Protein AF-A0AAD7R4A8-F1 (afdb_monomer_lite)

Organism: NCBI:txid143900

InterPro domains:
  IPR000727 Target SNARE coiled-coil homology domain [PS50192] (14-76)
  IPR000727 Target SNARE coiled-coil homology domain [SM00397] (9-76)

Secondary structure (DSSP, 8-state):
----S-SS--SS--HHHHHHHHHHHHHHHHHHHHHHHHHHHHHHHHHHHHHHHHHHHHHHHHHHHHHHHHHHHHHHHHT-

Radius of gyration: 30.56 Å; chains: 1; bounding box: 65×22×80 Å

Structure (mmCIF, N/CA/C/O backbone):
data_AF-A0AAD7R4A8-F1
#
_entry.id   AF-A0AAD7R4A8-F1
#
loop_
_at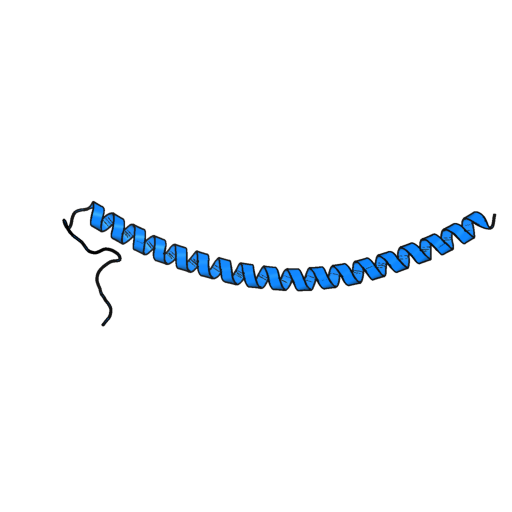om_site.group_PDB
_atom_site.id
_atom_site.type_symbol
_atom_site.label_atom_id
_atom_site.label_alt_id
_atom_site.label_comp_id
_atom_site.label_asym_id
_atom_site.label_entity_id
_atom_site.label_seq_id
_atom_site.pdbx_PDB_ins_code
_atom_site.Cartn_x
_atom_site.Cartn_y
_atom_site.Cartn_z
_atom_site.occupancy
_atom_site.B_iso_or_equiv
_atom_site.auth_seq_id
_atom_site.auth_comp_id
_atom_site.auth_asym_id
_atom_site.auth_atom_id
_atom_site.pdbx_PDB_model_num
ATOM 1 N N . MET A 1 1 ? 28.022 -13.190 -21.603 1.00 36.75 1 MET A N 1
ATOM 2 C CA . MET A 1 1 ? 27.797 -12.369 -22.810 1.00 36.75 1 MET A CA 1
ATOM 3 C C . MET A 1 1 ? 26.694 -11.383 -22.493 1.00 36.75 1 MET A C 1
ATOM 5 O O . MET A 1 1 ? 25.533 -11.763 -22.513 1.00 36.75 1 MET A O 1
ATOM 9 N N . ALA A 1 2 ? 27.059 -10.162 -22.102 1.00 37.97 2 ALA A N 1
ATOM 10 C CA . ALA A 1 2 ? 26.096 -9.072 -22.055 1.00 37.97 2 ALA A CA 1
ATOM 11 C C . ALA A 1 2 ? 25.742 -8.738 -23.506 1.00 37.97 2 ALA A C 1
ATOM 13 O O . ALA A 1 2 ? 26.644 -8.509 -24.315 1.00 37.97 2 ALA A O 1
ATOM 14 N N . ILE A 1 3 ? 24.459 -8.779 -23.852 1.00 47.25 3 ILE A N 1
ATOM 15 C CA . ILE A 1 3 ? 23.982 -8.222 -25.115 1.00 47.25 3 ILE A CA 1
ATOM 16 C C . ILE A 1 3 ? 24.157 -6.708 -24.968 1.00 47.25 3 ILE A C 1
ATOM 18 O O . ILE A 1 3 ? 23.308 -6.020 -24.425 1.00 47.25 3 ILE A O 1
ATOM 22 N N . SER A 1 4 ? 25.336 -6.218 -25.350 1.00 55.38 4 SER A N 1
ATOM 23 C CA . SER A 1 4 ? 25.697 -4.799 -25.392 1.00 55.38 4 SER A CA 1
ATOM 24 C C . SER A 1 4 ? 25.181 -4.181 -26.694 1.00 55.38 4 SER A C 1
ATOM 26 O O . SER A 1 4 ? 25.949 -3.680 -27.513 1.00 55.38 4 SER A O 1
ATOM 28 N N . GLY A 1 5 ? 23.878 -4.295 -26.915 1.00 58.69 5 GLY A N 1
ATOM 29 C CA . GLY A 1 5 ? 23.134 -3.561 -27.931 1.00 58.69 5 GLY A CA 1
ATOM 30 C C . GLY A 1 5 ? 21.926 -2.968 -27.228 1.00 58.69 5 GLY A C 1
ATOM 31 O O . GLY A 1 5 ? 21.394 -3.625 -26.336 1.00 58.69 5 GLY A O 1
ATOM 32 N N . GLY A 1 6 ? 21.557 -1.737 -27.572 1.00 70.62 6 GLY A N 1
ATOM 33 C CA . GLY A 1 6 ? 20.424 -1.034 -26.979 1.00 70.62 6 GLY A CA 1
ATOM 34 C C . GLY A 1 6 ? 19.123 -1.847 -26.921 1.00 70.62 6 GLY A C 1
ATOM 35 O O . GLY A 1 6 ? 18.999 -2.932 -27.495 1.00 70.62 6 GLY A O 1
ATOM 36 N N . PHE A 1 7 ? 18.140 -1.311 -26.207 1.00 83.00 7 PHE A N 1
ATOM 37 C CA . PHE A 1 7 ? 16.825 -1.907 -25.979 1.00 83.00 7 PHE A CA 1
ATOM 38 C C . PHE A 1 7 ? 16.089 -2.273 -27.276 1.00 83.00 7 PHE A C 1
ATOM 40 O O . PHE A 1 7 ? 15.221 -3.149 -27.254 1.00 83.00 7 PHE A O 1
ATOM 47 N N . ILE A 1 8 ? 16.458 -1.666 -28.412 1.00 86.94 8 ILE A N 1
ATOM 48 C CA . ILE A 1 8 ? 15.929 -2.022 -29.732 1.00 86.94 8 ILE A CA 1
ATOM 49 C C . ILE A 1 8 ? 16.976 -2.583 -30.700 1.00 86.94 8 ILE A C 1
ATOM 51 O O . ILE A 1 8 ? 18.148 -2.202 -30.733 1.00 86.94 8 ILE A O 1
ATOM 55 N N . ARG A 1 9 ? 16.506 -3.445 -31.607 1.00 87.81 9 ARG A N 1
ATOM 56 C CA . ARG A 1 9 ? 17.264 -3.829 -32.800 1.00 87.81 9 ARG A CA 1
ATOM 57 C C . ARG A 1 9 ? 17.108 -2.753 -33.876 1.00 87.81 9 ARG A C 1
ATOM 59 O O . ARG A 1 9 ? 16.019 -2.571 -34.407 1.00 87.81 9 ARG A O 1
ATOM 66 N N . ARG A 1 10 ? 18.217 -2.108 -34.234 1.00 87.25 10 ARG A N 1
ATOM 67 C CA . ARG A 1 10 ? 18.280 -1.055 -35.261 1.00 87.25 10 ARG A CA 1
ATOM 68 C C . ARG A 1 10 ? 18.096 -1.612 -36.677 1.00 87.25 10 ARG A C 1
ATOM 70 O O . ARG A 1 10 ? 18.628 -2.683 -36.988 1.00 87.25 10 ARG A O 1
ATOM 77 N N . VAL A 1 11 ? 17.372 -0.884 -37.527 1.00 87.25 11 VAL A N 1
ATOM 78 C CA . VAL A 1 11 ? 17.090 -1.231 -38.931 1.00 87.25 11 VAL A CA 1
ATOM 79 C C . VAL A 1 11 ? 17.600 -0.144 -39.874 1.00 87.25 11 VAL A C 1
ATOM 81 O O . VAL A 1 11 ? 18.302 -0.466 -40.832 1.00 87.25 11 VAL A O 1
ATOM 84 N N . THR A 1 12 ? 17.277 1.126 -39.616 1.00 88.19 12 THR A N 1
ATOM 85 C CA . THR A 1 12 ? 17.700 2.265 -40.456 1.00 88.19 12 THR A CA 1
ATOM 86 C C . THR A 1 12 ? 18.856 3.062 -39.856 1.00 88.19 12 THR A C 1
ATOM 88 O O . THR A 1 12 ? 19.515 3.805 -40.582 1.00 88.19 12 THR A O 1
ATOM 91 N N . GLY A 1 13 ? 19.125 2.911 -38.555 1.00 86.19 13 GLY A N 1
ATOM 92 C CA . GLY A 1 13 ? 20.124 3.686 -37.822 1.00 86.19 13 GLY A CA 1
ATOM 93 C C . GLY A 1 13 ? 19.784 5.175 -37.724 1.00 86.19 13 GLY A C 1
ATOM 94 O O . GLY A 1 13 ? 20.693 5.989 -37.559 1.00 86.19 13 GLY A O 1
ATOM 95 N N . ASP A 1 14 ? 18.508 5.541 -37.886 1.00 91.50 14 ASP A N 1
ATOM 96 C CA . ASP A 1 14 ? 18.067 6.935 -37.893 1.00 91.50 14 ASP A CA 1
ATOM 97 C C . ASP A 1 14 ? 17.915 7.521 -36.475 1.00 91.50 14 ASP A C 1
ATOM 99 O O . ASP A 1 14 ? 18.007 6.830 -35.458 1.00 91.50 14 ASP A O 1
ATOM 103 N N . ALA A 1 15 ? 17.701 8.836 -36.397 1.00 91.75 15 ALA A N 1
ATOM 104 C CA . ALA A 1 15 ? 17.564 9.534 -35.120 1.00 91.75 15 ALA A CA 1
ATOM 105 C C . ALA A 1 15 ? 16.359 9.055 -34.287 1.00 91.75 15 ALA A C 1
ATOM 107 O O . ALA A 1 15 ? 16.411 9.142 -33.065 1.00 91.75 15 ALA A O 1
ATOM 108 N N . ARG A 1 16 ? 15.309 8.511 -34.920 1.00 92.12 16 ARG A N 1
ATOM 109 C CA . ARG A 1 16 ? 14.132 7.996 -34.203 1.00 92.12 16 ARG A CA 1
ATOM 110 C C . ARG A 1 16 ? 14.461 6.695 -33.489 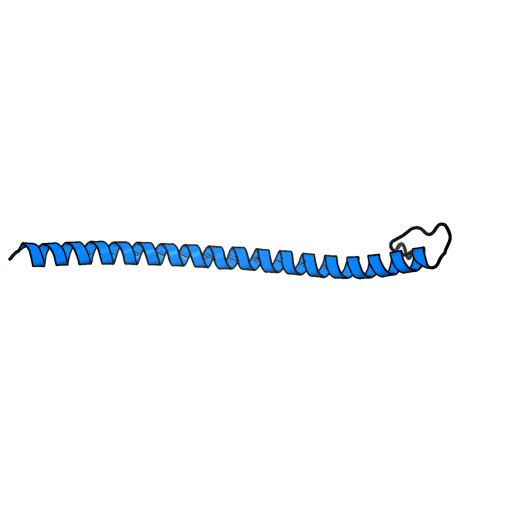1.00 92.12 16 ARG A C 1
ATOM 112 O O . ARG A 1 16 ? 13.995 6.477 -32.380 1.00 92.12 16 ARG A O 1
ATOM 119 N N . GLU A 1 17 ? 15.273 5.835 -34.103 1.00 91.62 17 GLU A N 1
ATOM 120 C CA . GLU A 1 17 ? 15.768 4.623 -33.444 1.00 91.62 17 GLU A CA 1
ATOM 121 C C . GLU A 1 17 ? 16.629 4.955 -32.216 1.00 91.62 17 GLU A C 1
ATOM 123 O O . GLU A 1 17 ? 16.491 4.293 -31.193 1.00 91.62 17 GLU A O 1
ATOM 128 N N . ASN A 1 18 ? 17.451 6.008 -32.266 1.00 89.31 18 ASN A N 1
ATOM 129 C CA . ASN A 1 18 ? 18.194 6.466 -31.084 1.00 89.31 18 ASN A CA 1
ATOM 130 C C . ASN A 1 18 ? 17.257 6.990 -29.982 1.00 89.31 18 ASN A C 1
ATOM 132 O O . ASN A 1 18 ? 17.418 6.610 -28.828 1.00 89.31 18 ASN A O 1
ATOM 136 N N . GLU A 1 19 ? 16.255 7.800 -30.340 1.00 91.94 19 GLU A N 1
ATOM 137 C CA . GLU A 1 19 ? 15.262 8.317 -29.386 1.00 91.94 19 GLU A CA 1
ATOM 138 C C . GLU A 1 19 ? 14.464 7.181 -28.722 1.00 91.94 19 GLU A C 1
ATOM 140 O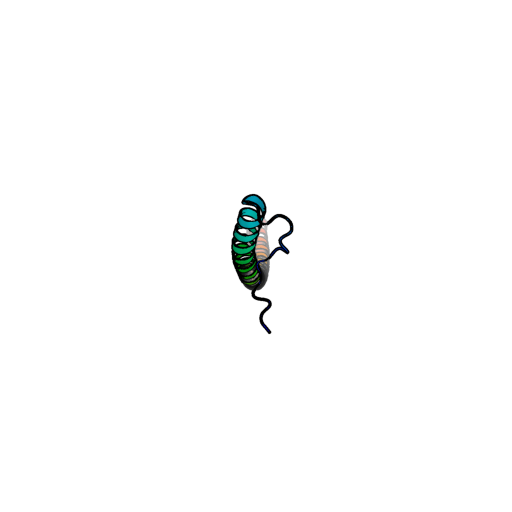 O . GLU A 1 19 ? 14.225 7.202 -27.519 1.00 91.94 19 GLU A O 1
ATOM 145 N N . MET A 1 20 ? 14.087 6.147 -29.481 1.00 90.88 20 MET A N 1
ATOM 146 C CA . MET A 1 20 ? 13.428 4.961 -28.926 1.00 90.88 20 MET A CA 1
ATOM 147 C C . MET A 1 20 ? 14.325 4.212 -27.932 1.00 90.88 20 MET A C 1
ATOM 149 O O . MET A 1 20 ? 13.834 3.750 -26.906 1.00 90.88 20 MET A O 1
ATOM 153 N N . ASP A 1 21 ? 15.622 4.100 -28.216 1.00 90.44 21 ASP A N 1
ATOM 154 C CA . ASP A 1 21 ? 16.601 3.465 -27.328 1.00 90.44 21 ASP A CA 1
ATOM 155 C C . ASP A 1 21 ? 16.737 4.237 -26.001 1.00 90.44 21 ASP A C 1
ATOM 157 O O . ASP A 1 21 ? 16.659 3.643 -24.926 1.00 90.44 21 ASP A O 1
ATOM 161 N N . GLU A 1 22 ? 16.856 5.568 -26.079 1.00 91.56 22 GLU A N 1
ATOM 162 C CA . GLU A 1 22 ? 16.939 6.469 -24.920 1.00 91.56 22 GLU A CA 1
ATOM 163 C C . GLU A 1 22 ? 15.650 6.462 -24.086 1.00 91.56 22 GLU A C 1
ATOM 165 O O . GLU A 1 22 ? 15.697 6.437 -22.853 1.00 91.56 22 GLU A O 1
ATOM 170 N N . ASN A 1 23 ? 14.487 6.451 -24.742 1.00 93.31 23 ASN A N 1
ATOM 171 C CA . ASN A 1 23 ? 13.197 6.372 -24.062 1.00 93.31 23 ASN A CA 1
ATOM 172 C C . ASN A 1 23 ? 13.041 5.037 -23.321 1.00 93.31 23 ASN A C 1
ATOM 174 O O . ASN A 1 23 ? 12.616 5.031 -22.168 1.00 93.31 23 ASN A O 1
ATOM 178 N N . LEU A 1 24 ? 13.424 3.913 -23.936 1.00 92.56 24 LEU A N 1
ATOM 179 C CA . LEU A 1 24 ? 13.341 2.595 -23.296 1.00 92.56 24 LEU A CA 1
ATOM 180 C C . LEU A 1 24 ? 14.349 2.425 -22.154 1.00 92.56 24 LEU A C 1
ATOM 182 O O . LEU A 1 24 ? 14.049 1.746 -21.171 1.00 92.56 24 LEU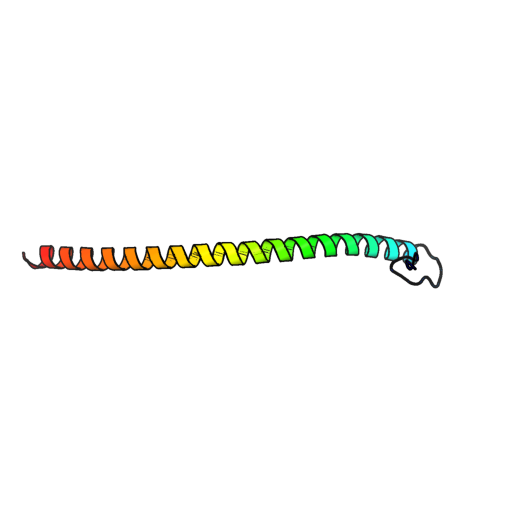 A O 1
ATOM 186 N N . GLU A 1 25 ? 15.514 3.067 -22.236 1.00 90.50 25 GLU A N 1
ATOM 187 C CA . GLU A 1 25 ? 16.459 3.129 -21.119 1.00 90.50 25 GLU A CA 1
ATOM 188 C C . GLU A 1 25 ? 15.847 3.846 -19.911 1.00 90.50 25 GLU A C 1
ATOM 190 O O . GLU A 1 25 ? 15.875 3.331 -18.786 1.00 90.50 25 GLU A O 1
ATOM 195 N N . GLN A 1 26 ? 15.224 5.002 -20.148 1.00 92.81 26 GLN A N 1
ATOM 196 C CA . GLN A 1 26 ? 14.514 5.747 -19.111 1.00 92.81 26 GLN A CA 1
ATOM 197 C C . GLN A 1 26 ? 13.325 4.958 -18.555 1.00 92.81 26 GLN A C 1
ATOM 199 O O . GLN A 1 26 ? 13.168 4.871 -17.333 1.00 92.81 26 GLN A O 1
ATOM 204 N N . GLU A 1 27 ? 12.518 4.333 -19.417 1.00 92.88 27 GLU A N 1
ATOM 205 C CA . GLU A 1 27 ? 11.419 3.459 -18.997 1.00 92.88 27 GLU A CA 1
ATOM 206 C C . GLU A 1 27 ? 11.922 2.292 -18.141 1.00 92.88 27 GLU A C 1
ATOM 208 O O . GLU A 1 27 ? 11.297 1.972 -17.132 1.00 92.88 27 GLU A O 1
ATOM 213 N N . GLY A 1 28 ? 13.084 1.709 -18.453 1.00 90.62 28 GLY A N 1
ATOM 214 C CA . GLY A 1 28 ? 13.729 0.694 -17.617 1.00 90.62 28 GLY A CA 1
ATOM 215 C C . GLY A 1 28 ? 14.001 1.188 -16.191 1.00 90.62 28 GLY A C 1
ATOM 216 O O . GLY A 1 28 ? 13.707 0.487 -15.217 1.00 90.62 28 GLY A O 1
ATOM 217 N N . GLY A 1 29 ? 14.484 2.426 -16.052 1.00 92.25 29 GLY A N 1
ATOM 218 C CA . GLY A 1 29 ? 14.648 3.090 -14.756 1.00 92.25 29 GLY A CA 1
ATOM 219 C C . GLY A 1 29 ? 13.318 3.333 -14.034 1.00 92.25 29 GLY A C 1
ATOM 220 O O . GLY A 1 29 ? 13.189 3.038 -12.842 1.00 92.25 29 GLY A O 1
ATOM 221 N N . ILE A 1 30 ? 12.297 3.809 -14.754 1.00 95.06 30 ILE A N 1
ATOM 222 C CA . ILE A 1 30 ? 10.951 4.043 -14.206 1.00 95.06 30 ILE A CA 1
ATOM 223 C C . ILE A 1 30 ? 10.320 2.730 -13.730 1.00 95.06 30 ILE A C 1
ATOM 225 O O . ILE A 1 30 ? 9.747 2.697 -12.643 1.00 95.06 30 ILE A O 1
ATOM 229 N N . ILE A 1 31 ? 10.463 1.635 -14.479 1.00 95.38 31 ILE A N 1
ATOM 230 C CA . ILE A 1 31 ? 9.988 0.302 -14.080 1.00 95.38 31 ILE A CA 1
ATOM 231 C C . ILE A 1 31 ? 10.685 -0.155 -12.794 1.00 95.38 31 ILE A C 1
ATOM 233 O O . ILE A 1 31 ? 10.033 -0.708 -11.906 1.00 95.38 31 ILE A O 1
ATOM 237 N N . GLY A 1 32 ? 11.985 0.119 -12.646 1.00 95.81 32 GLY A N 1
ATOM 238 C CA . GLY A 1 32 ? 12.716 -0.119 -11.400 1.00 95.81 32 GLY A CA 1
ATOM 239 C C . GLY A 1 32 ? 12.101 0.624 -10.209 1.00 95.81 32 GLY A C 1
ATOM 240 O O . GLY A 1 32 ? 11.855 0.023 -9.159 1.00 95.81 32 GLY A O 1
ATOM 241 N N . ASN A 1 33 ? 11.768 1.901 -10.397 1.00 96.44 33 ASN A N 1
ATOM 242 C CA . ASN A 1 33 ? 11.108 2.716 -9.377 1.00 96.44 33 ASN A CA 1
ATOM 243 C C . ASN A 1 33 ? 9.686 2.223 -9.070 1.00 96.44 33 ASN A C 1
ATOM 245 O O . ASN A 1 33 ? 9.327 2.093 -7.901 1.00 96.44 33 ASN A O 1
ATOM 249 N N . LEU A 1 34 ? 8.889 1.888 -10.091 1.00 97.25 34 LEU A N 1
ATOM 250 C CA . LEU A 1 34 ? 7.550 1.308 -9.930 1.00 97.25 34 LEU A CA 1
ATOM 251 C C . LEU A 1 34 ? 7.606 -0.008 -9.147 1.00 97.25 34 LEU A C 1
ATOM 253 O O . LEU A 1 34 ? 6.773 -0.230 -8.272 1.00 97.25 34 LEU A O 1
ATOM 257 N N . ARG A 1 35 ? 8.609 -0.859 -9.405 1.00 97.50 35 ARG A N 1
ATOM 258 C CA . ARG A 1 35 ? 8.832 -2.090 -8.638 1.00 97.50 35 ARG A CA 1
ATOM 259 C C . ARG A 1 35 ? 9.121 -1.788 -7.172 1.00 97.50 35 ARG A C 1
ATOM 261 O O . ARG A 1 35 ? 8.575 -2.469 -6.309 1.00 97.50 35 ARG A O 1
ATOM 268 N N . HIS A 1 36 ? 9.976 -0.809 -6.884 1.00 97.50 36 HIS A N 1
ATOM 269 C CA . HIS A 1 36 ? 10.274 -0.437 -5.502 1.00 97.50 36 HIS A CA 1
ATOM 270 C C . HIS A 1 36 ? 9.025 0.093 -4.791 1.00 97.50 36 HIS A C 1
ATOM 272 O O . HIS A 1 36 ? 8.658 -0.439 -3.749 1.00 97.50 36 HIS A O 1
ATOM 278 N N . MET A 1 37 ? 8.290 1.014 -5.423 1.00 97.88 37 MET A N 1
ATOM 279 C CA . MET A 1 37 ? 7.027 1.531 -4.887 1.00 97.88 37 MET A CA 1
ATOM 280 C C . MET A 1 37 ? 5.981 0.434 -4.673 1.00 97.88 37 MET A C 1
ATOM 282 O O . MET A 1 37 ? 5.270 0.470 -3.678 1.00 97.88 37 MET A O 1
ATOM 286 N N . ALA A 1 38 ? 5.884 -0.554 -5.565 1.00 97.81 38 ALA A N 1
ATOM 287 C CA . ALA A 1 38 ? 4.965 -1.677 -5.390 1.00 97.81 38 ALA A CA 1
ATOM 288 C C . ALA A 1 38 ? 5.336 -2.549 -4.177 1.00 97.81 38 ALA A C 1
ATOM 290 O O . ALA A 1 38 ? 4.448 -3.003 -3.458 1.00 97.81 38 ALA A O 1
ATOM 291 N N . LEU A 1 39 ? 6.633 -2.768 -3.933 1.00 98.19 39 LEU A N 1
ATOM 292 C CA . LEU A 1 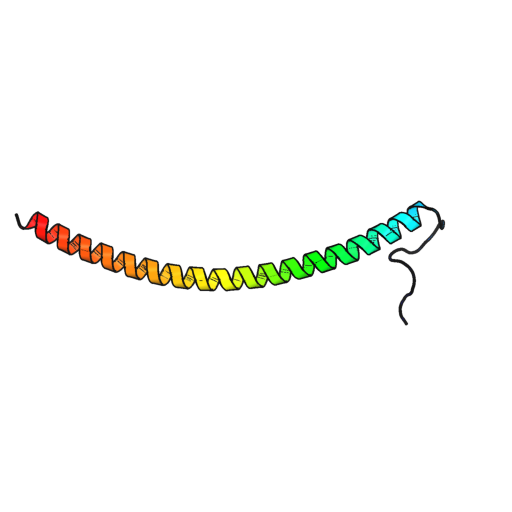39 ? 7.108 -3.503 -2.757 1.00 98.19 39 LEU A CA 1
ATOM 293 C C . LEU A 1 39 ? 6.850 -2.721 -1.467 1.00 98.19 39 LEU A C 1
ATOM 295 O O . LEU A 1 39 ? 6.308 -3.281 -0.516 1.00 98.19 39 LEU A O 1
ATOM 299 N N . ASP A 1 40 ? 7.193 -1.435 -1.449 1.00 98.31 40 ASP A N 1
ATOM 300 C CA . ASP A 1 40 ? 6.999 -0.577 -0.279 1.00 98.31 40 ASP A CA 1
ATOM 301 C C . ASP A 1 40 ? 5.512 -0.416 0.043 1.00 98.31 40 ASP A C 1
ATOM 303 O O . ASP A 1 40 ? 5.107 -0.547 1.196 1.00 98.31 40 ASP A O 1
ATOM 307 N N . MET A 1 41 ? 4.677 -0.222 -0.982 1.00 98.00 41 MET A N 1
ATOM 308 C CA . MET A 1 41 ? 3.224 -0.172 -0.835 1.00 98.00 41 MET A CA 1
ATOM 309 C C . MET A 1 41 ? 2.661 -1.501 -0.326 1.00 98.00 41 MET A C 1
ATOM 311 O O . MET A 1 41 ? 1.772 -1.489 0.520 1.00 98.00 41 MET A O 1
ATOM 315 N N . GLY A 1 42 ? 3.182 -2.639 -0.793 1.00 97.94 42 GLY A N 1
ATOM 316 C CA . GLY A 1 42 ? 2.805 -3.955 -0.275 1.00 97.94 42 GLY A CA 1
ATOM 317 C C . GLY A 1 42 ? 3.100 -4.092 1.221 1.00 97.94 42 GLY A C 1
ATOM 318 O O . GLY A 1 42 ? 2.209 -4.435 1.996 1.00 97.94 42 GLY A O 1
ATOM 319 N N . ASN A 1 43 ? 4.317 -3.736 1.637 1.00 97.75 43 ASN A N 1
ATOM 320 C CA . ASN A 1 43 ? 4.718 -3.760 3.046 1.00 97.75 43 ASN A CA 1
ATOM 321 C C . ASN A 1 43 ? 3.868 -2.810 3.907 1.00 97.75 43 ASN A C 1
ATOM 323 O O . ASN A 1 43 ? 3.503 -3.149 5.035 1.00 97.75 43 ASN A O 1
ATOM 327 N N . GLU A 1 44 ? 3.543 -1.627 3.384 1.00 98.31 44 GLU A N 1
ATOM 328 C CA . GLU A 1 44 ? 2.709 -0.649 4.083 1.00 98.31 44 GLU A CA 1
ATOM 329 C C . GLU A 1 44 ? 1.266 -1.146 4.239 1.00 98.31 44 GLU A C 1
ATOM 331 O O . GLU A 1 44 ? 0.696 -1.025 5.321 1.00 98.31 44 GLU A O 1
ATOM 336 N N . ILE A 1 45 ? 0.688 -1.775 3.209 1.00 98.38 45 ILE A N 1
ATOM 337 C CA . ILE A 1 45 ? -0.639 -2.406 3.293 1.00 98.38 45 ILE A CA 1
ATOM 338 C C . ILE A 1 45 ? -0.655 -3.481 4.383 1.00 98.38 45 ILE A C 1
ATOM 340 O O . ILE A 1 45 ? -1.588 -3.520 5.189 1.00 98.38 45 ILE A O 1
ATOM 344 N N . ASP A 1 46 ? 0.374 -4.328 4.443 1.00 98.38 46 ASP A N 1
ATOM 345 C CA . ASP A 1 46 ? 0.476 -5.350 5.483 1.00 98.38 46 ASP A CA 1
ATOM 346 C C . ASP A 1 46 ? 0.569 -4.707 6.872 1.00 98.38 46 ASP A C 1
ATOM 348 O O . ASP A 1 46 ? -0.218 -5.039 7.759 1.00 98.38 46 ASP A O 1
ATOM 352 N N . SER A 1 47 ? 1.459 -3.731 7.066 1.00 98.38 47 SER A N 1
ATOM 353 C CA . SER A 1 47 ? 1.598 -2.993 8.331 1.00 98.38 47 SER A CA 1
ATOM 354 C C . SER A 1 47 ? 0.277 -2.354 8.784 1.00 98.38 47 SER A C 1
ATOM 356 O O . SER A 1 47 ? -0.154 -2.519 9.935 1.00 98.38 47 SER A O 1
ATOM 358 N N . GLN A 1 48 ? -0.417 -1.681 7.864 1.00 98.50 48 GLN A N 1
ATOM 359 C CA . GLN A 1 48 ? -1.707 -1.052 8.134 1.00 98.50 48 GLN A CA 1
ATOM 360 C C . GLN A 1 48 ? -2.793 -2.080 8.446 1.00 98.50 48 GLN A C 1
ATOM 362 O O . GLN A 1 48 ? -3.611 -1.836 9.332 1.00 98.50 48 GLN A O 1
ATOM 367 N N . LYS A 1 49 ? -2.785 -3.257 7.813 1.00 98.06 49 LYS A N 1
ATOM 368 C CA . LYS A 1 49 ? -3.713 -4.346 8.142 1.00 98.06 49 LYS A CA 1
ATOM 369 C C . LYS A 1 49 ? -3.587 -4.769 9.608 1.00 98.06 49 LYS A C 1
ATOM 371 O O . LYS A 1 49 ? -4.582 -4.752 10.329 1.00 98.06 49 LYS A O 1
ATOM 376 N N . TRP A 1 50 ? -2.370 -5.033 10.088 1.00 98.06 50 TRP A N 1
ATOM 377 C CA . TRP A 1 50 ? -2.130 -5.351 11.506 1.00 98.06 50 TRP A CA 1
ATOM 378 C C . TRP A 1 50 ? -2.560 -4.216 12.445 1.00 98.06 50 TRP A C 1
ATOM 380 O O . TRP A 1 50 ? -2.995 -4.446 13.578 1.00 98.06 50 TRP A O 1
ATOM 390 N N . GLN A 1 51 ? -2.407 -2.965 12.009 1.00 98.44 51 GLN A N 1
ATOM 391 C CA . GLN A 1 51 ? -2.879 -1.815 12.771 1.00 98.44 51 GLN A CA 1
ATOM 392 C C . GLN A 1 51 ? -4.405 -1.759 12.849 1.00 98.44 51 GLN A C 1
ATOM 394 O O . GLN A 1 51 ? -4.930 -1.493 13.932 1.00 98.44 51 GLN A O 1
ATOM 399 N N . ILE A 1 52 ? -5.098 -2.025 11.743 1.00 98.50 52 ILE A N 1
ATOM 400 C CA . ILE A 1 52 ? -6.559 -2.076 11.675 1.00 98.50 52 ILE A CA 1
ATOM 401 C C . ILE A 1 52 ? -7.092 -3.192 12.576 1.00 98.50 52 ILE A C 1
ATOM 403 O O . ILE A 1 52 ? -7.989 -2.922 13.369 1.00 98.50 52 ILE A O 1
ATOM 407 N N . ASP A 1 53 ? -6.493 -4.384 12.558 1.00 98.56 53 ASP A N 1
ATOM 408 C CA . ASP A 1 53 ? -6.894 -5.500 13.430 1.00 98.56 53 ASP A CA 1
ATOM 409 C C . ASP A 1 53 ? -6.857 -5.101 14.915 1.00 98.56 53 ASP A C 1
ATOM 411 O O . ASP A 1 53 ? -7.839 -5.241 15.645 1.00 98.56 53 ASP A O 1
ATOM 415 N N . ARG A 1 54 ? -5.771 -4.454 15.350 1.00 98.50 54 ARG A N 1
ATOM 416 C CA . ARG A 1 54 ? -5.651 -3.911 16.714 1.00 98.50 54 ARG A CA 1
ATOM 417 C C . ARG A 1 54 ? -6.659 -2.794 17.013 1.00 98.50 54 ARG A C 1
ATOM 419 O O . ARG A 1 54 ? -7.066 -2.624 18.164 1.00 98.50 54 ARG A O 1
ATOM 426 N N . ILE A 1 55 ? -7.011 -1.970 16.026 1.00 98.50 55 ILE A N 1
ATOM 427 C CA . ILE A 1 55 ? -8.050 -0.943 16.189 1.00 98.50 55 ILE A CA 1
ATOM 428 C C . ILE A 1 55 ? -9.413 -1.611 16.380 1.00 98.50 55 ILE A C 1
ATOM 430 O O . ILE A 1 55 ? -10.153 -1.180 17.262 1.00 98.50 55 ILE A O 1
ATOM 434 N N . MET A 1 56 ? -9.719 -2.666 15.622 1.00 98.38 56 MET A N 1
ATOM 435 C CA . MET A 1 56 ? -10.968 -3.418 15.748 1.00 98.38 56 MET A CA 1
ATOM 436 C C . MET A 1 56 ? -11.101 -4.054 17.135 1.00 98.38 56 MET A C 1
ATOM 438 O O . MET A 1 56 ? -12.109 -3.830 17.798 1.00 98.38 56 MET A O 1
ATOM 442 N N . GLU A 1 57 ? -10.054 -4.704 17.651 1.00 98.50 57 GLU A N 1
ATOM 443 C CA . GLU A 1 57 ? -10.063 -5.253 19.020 1.00 98.50 57 GLU A CA 1
ATOM 444 C C . GLU A 1 57 ? -10.365 -4.179 20.081 1.00 98.50 57 GLU A C 1
ATOM 446 O O . GLU A 1 57 ? -11.159 -4.376 21.008 1.00 98.50 57 GLU A O 1
ATOM 451 N N . LYS A 1 58 ? -9.747 -2.998 19.945 1.00 98.38 58 LYS A N 1
ATOM 452 C CA . LYS A 1 58 ? -10.003 -1.864 20.845 1.00 98.38 58 LYS A CA 1
ATOM 453 C C . LYS A 1 58 ? -11.418 -1.314 20.684 1.00 98.38 58 LYS A C 1
ATOM 455 O O . LYS A 1 58 ? -12.027 -0.919 21.680 1.00 98.38 58 LYS A O 1
ATOM 460 N N . ALA A 1 59 ? -11.934 -1.269 19.460 1.00 98.56 59 ALA A N 1
ATOM 461 C CA . ALA A 1 59 ? -13.287 -0.817 19.172 1.00 98.56 59 ALA A CA 1
ATOM 462 C C . ALA A 1 59 ? -14.327 -1.748 19.810 1.00 98.56 59 ALA A C 1
ATOM 464 O O . ALA A 1 59 ? -15.236 -1.254 20.476 1.00 98.56 59 ALA A O 1
ATOM 465 N N . ASP A 1 60 ? -14.144 -3.066 19.717 1.00 98.50 60 ASP A N 1
ATOM 466 C CA . ASP A 1 60 ? -15.031 -4.059 20.335 1.00 98.50 60 ASP A CA 1
ATOM 467 C C . ASP A 1 60 ? -15.010 -3.978 21.868 1.00 98.50 60 ASP A C 1
ATOM 469 O O . ASP A 1 60 ? -16.059 -4.003 22.526 1.00 98.50 60 ASP A O 1
ATOM 473 N N . SER A 1 61 ? -13.824 -3.791 22.459 1.00 98.38 61 SER A N 1
ATOM 474 C CA . SER A 1 61 ? -13.688 -3.567 23.903 1.00 98.38 61 SER A CA 1
ATOM 475 C C . SER A 1 61 ? -14.429 -2.304 24.353 1.00 98.38 61 SER A C 1
ATOM 477 O O . SER A 1 61 ? -15.176 -2.320 25.336 1.00 98.38 61 SER A O 1
ATOM 479 N N . ASN A 1 62 ? -14.270 -1.207 23.608 1.00 98.25 62 ASN A N 1
ATOM 480 C CA . ASN A 1 62 ? -14.954 0.049 23.897 1.00 98.25 62 ASN A CA 1
ATOM 481 C C . ASN A 1 62 ? -16.467 -0.076 23.727 1.00 98.25 62 ASN A C 1
ATOM 483 O O . ASN A 1 62 ? -17.206 0.401 24.586 1.00 98.25 62 ASN A O 1
ATOM 487 N N . LYS A 1 63 ? -16.930 -0.753 22.673 1.00 98.44 63 LYS A N 1
ATOM 488 C CA . LYS A 1 63 ? -18.349 -1.036 22.452 1.00 98.44 63 LYS A CA 1
ATOM 489 C C . LYS A 1 63 ? -18.952 -1.769 23.646 1.00 98.44 63 LYS A C 1
ATOM 491 O O . LYS A 1 63 ? -19.955 -1.315 24.183 1.00 98.44 63 LYS A O 1
ATOM 496 N N . THR A 1 64 ? -18.299 -2.833 24.111 1.00 98.31 64 THR A N 1
ATOM 497 C CA . THR A 1 64 ? -18.746 -3.602 25.283 1.00 98.31 64 THR A CA 1
ATOM 498 C C . THR A 1 64 ? -18.861 -2.714 26.523 1.00 98.31 64 THR A C 1
ATOM 500 O O . THR A 1 64 ? -19.889 -2.708 27.197 1.00 98.31 64 THR A O 1
ATOM 503 N N . ARG A 1 65 ? -17.841 -1.888 26.795 1.00 98.00 65 ARG A N 1
ATOM 504 C CA . ARG A 1 65 ? -17.848 -0.955 27.934 1.00 98.00 65 ARG A CA 1
ATOM 505 C C . ARG A 1 65 ? -18.965 0.083 27.841 1.00 98.00 65 ARG A C 1
ATOM 507 O O . ARG A 1 65 ? -19.582 0.398 28.856 1.00 98.00 65 ARG A O 1
ATOM 514 N N . ILE A 1 66 ? -19.217 0.618 26.648 1.00 98.06 66 ILE A N 1
ATOM 515 C CA . ILE A 1 66 ? -20.299 1.579 26.401 1.00 98.06 66 ILE A CA 1
ATOM 516 C C . ILE A 1 66 ? -21.656 0.909 26.613 1.00 98.06 66 ILE A C 1
ATOM 518 O O . ILE A 1 66 ? -22.501 1.467 27.307 1.00 98.06 66 ILE A O 1
ATOM 522 N N . ASP A 1 67 ? -21.853 -0.293 26.073 1.00 97.94 67 ASP A N 1
ATOM 523 C CA . ASP A 1 67 ? -23.104 -1.037 26.206 1.00 97.94 67 ASP A CA 1
ATOM 524 C C . ASP A 1 67 ? -23.386 -1.367 27.688 1.00 97.94 67 ASP A C 1
ATOM 526 O O . ASP A 1 67 ? -24.498 -1.145 28.173 1.00 97.94 67 ASP A O 1
ATOM 530 N N . GLU A 1 68 ? -22.374 -1.783 28.458 1.00 97.44 68 GLU A N 1
ATOM 531 C CA . GLU A 1 68 ? -22.493 -1.980 29.909 1.00 97.44 68 GLU A CA 1
ATOM 532 C C . GLU A 1 68 ? -22.802 -0.684 30.673 1.00 97.44 68 GLU A C 1
ATOM 534 O O . GLU A 1 68 ? -23.660 -0.671 31.562 1.00 97.44 68 GLU A O 1
ATOM 539 N N . ALA A 1 69 ? -22.104 0.410 30.360 1.00 97.31 69 ALA A N 1
ATOM 540 C CA . ALA A 1 69 ? -22.324 1.703 31.001 1.00 97.31 69 ALA A CA 1
ATOM 541 C C . ALA A 1 69 ? -23.738 2.231 30.717 1.00 97.31 69 ALA A C 1
ATOM 543 O O . ALA A 1 69 ? -24.417 2.688 31.638 1.00 97.31 69 ALA A O 1
ATOM 544 N N . ASN A 1 70 ? -24.210 2.084 29.477 1.00 96.31 70 ASN A N 1
ATOM 545 C CA . ASN A 1 70 ? -25.569 2.425 29.074 1.00 96.31 70 ASN A CA 1
ATOM 546 C C . ASN A 1 70 ? -26.599 1.591 29.838 1.00 96.31 70 ASN A C 1
ATOM 548 O O . ASN A 1 70 ? -27.528 2.158 30.404 1.00 96.31 70 ASN A O 1
ATOM 552 N N . GLN A 1 71 ? -26.412 0.271 29.956 1.00 96.12 71 GLN A N 1
ATOM 553 C CA . GLN A 1 71 ? -27.309 -0.576 30.753 1.00 96.12 71 GLN A CA 1
ATOM 554 C C . GLN A 1 71 ? -27.387 -0.126 32.219 1.00 96.12 71 GLN A C 1
ATOM 556 O O . GLN A 1 71 ? -28.474 -0.095 32.803 1.00 96.12 71 GLN A O 1
ATOM 561 N N . ARG A 1 72 ? -26.249 0.234 32.830 1.00 95.56 72 ARG A N 1
ATOM 562 C CA . ARG A 1 72 ? -26.216 0.763 34.204 1.00 95.56 72 ARG A CA 1
ATOM 563 C C . ARG A 1 72 ? -26.941 2.107 34.298 1.00 95.56 72 ARG A C 1
ATOM 565 O O . ARG A 1 72 ? -27.742 2.285 35.211 1.00 95.56 72 ARG A O 1
ATOM 572 N N . ALA A 1 73 ? -26.710 3.018 33.354 1.00 96.06 73 ALA A N 1
ATOM 573 C CA . ALA A 1 73 ? -27.380 4.315 33.299 1.00 96.06 73 ALA A CA 1
ATOM 574 C C . ALA A 1 73 ? -28.902 4.177 33.137 1.00 96.06 73 ALA A C 1
ATOM 576 O O . ALA A 1 73 ? -29.648 4.794 33.892 1.00 96.06 73 ALA A O 1
ATOM 577 N N . THR A 1 74 ? -29.375 3.312 32.235 1.00 94.62 74 THR A N 1
ATOM 578 C CA . THR A 1 74 ? -30.808 3.033 32.055 1.00 94.62 74 THR A CA 1
ATOM 579 C C . THR A 1 74 ? -31.442 2.482 33.326 1.00 94.62 74 THR A C 1
ATOM 581 O O . THR A 1 74 ? -32.525 2.926 33.694 1.00 94.62 74 THR A O 1
ATOM 584 N N . LYS A 1 75 ? -30.769 1.564 34.036 1.00 93.94 75 LYS A N 1
ATOM 585 C CA . LYS A 1 75 ? -31.252 1.089 35.341 1.00 93.94 75 LYS A CA 1
ATOM 586 C C . LYS A 1 75 ? -31.362 2.238 36.338 1.00 93.94 75 LYS A C 1
ATOM 588 O O . LYS A 1 75 ? -32.400 2.364 36.967 1.00 93.94 75 LYS A O 1
ATOM 593 N N . MET A 1 76 ? -30.346 3.096 36.451 1.00 91.94 76 MET A N 1
ATOM 594 C CA . MET A 1 76 ? -30.382 4.242 37.372 1.00 91.94 76 MET A CA 1
ATOM 595 C C . MET A 1 76 ? -31.507 5.235 37.042 1.00 91.94 76 MET A C 1
ATOM 597 O O . MET A 1 76 ? -32.161 5.721 37.955 1.00 91.94 76 MET A O 1
ATOM 601 N N . LEU A 1 77 ? -31.766 5.498 35.758 1.00 90.88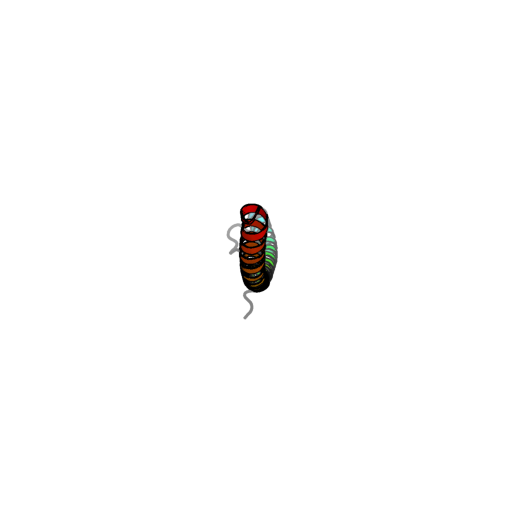 77 LEU A N 1
ATOM 602 C CA . LEU A 1 77 ? -32.829 6.407 35.313 1.00 90.88 77 LEU A CA 1
ATOM 603 C C . LEU A 1 77 ? -34.236 5.802 35.430 1.00 90.88 77 LEU A C 1
ATOM 605 O O . LEU A 1 77 ? -35.186 6.525 35.697 1.00 90.88 77 LEU A O 1
ATOM 609 N N . GLY A 1 78 ? -34.377 4.490 35.223 1.00 79.25 78 GLY A N 1
ATOM 610 C CA . GLY A 1 78 ? -35.649 3.769 35.348 1.00 79.25 78 GLY A CA 1
ATOM 611 C C . GLY A 1 78 ? -35.982 3.308 36.771 1.00 79.25 78 GLY A C 1
ATOM 612 O O . GLY A 1 78 ? -37.036 2.718 36.975 1.00 79.25 78 GLY A O 1
ATOM 613 N N . SER A 1 79 ? -35.090 3.541 37.740 1.00 60.03 79 SER A N 1
ATOM 614 C CA . SER A 1 79 ? -35.331 3.295 39.174 1.00 60.03 79 SER A CA 1
ATOM 615 C C . SER A 1 79 ? -35.895 4.526 39.905 1.00 60.03 79 SER A C 1
ATOM 617 O O . SER A 1 79 ? -35.825 4.573 41.132 1.00 60.03 79 SER A O 1
ATOM 619 N N . GLY A 1 80 ? -36.379 5.531 39.166 1.00 48.53 80 GLY A N 1
ATOM 620 C CA . GLY A 1 80 ? -37.017 6.743 39.693 1.00 48.53 80 GLY A CA 1
ATOM 621 C C . GLY A 1 80 ? -38.534 6.653 39.698 1.00 48.53 80 GLY A C 1
ATOM 622 O O . GLY A 1 80 ? -39.085 6.055 38.747 1.00 48.53 80 GLY A O 1
#

pLDDT: mean 90.48, std 13.92, range [36.75, 98.56]

Sequence (80 aa):
MAISGGFIRRVTGDARENEMDENLEQEGGIIGNLRHMALDMGNEIDSQKWQIDRIMEKADSNKTRIDEANQRATKMLGSG

Foldseek 3Di:
DPPPDFPDDDDPPDPVVVVVRVVVVVVVVVVVVVVVVVVVVVVVVVVVVVVVVVVVVVVVVVVVVVVVVVVVVCCVVVVD